Protein AF-A0A962CW76-F1 (afdb_monomer_lite)

Radius of gyration: 20.55 Å; chains: 1; bounding box: 39×33×64 Å

Foldseek 3Di:
DDPVPVVCVVVVDDPVVPPDDPDPPPPADDDDPQLVVQVQVVCVVVVHHDDPPQWDQHHPRWIWGDDPQAIETQPDLVDDADRRYHYAHGSVCVVVDPVSVVSRVVSVVVD

pLDDT: mean 80.2, std 18.11, range [40.0, 96.25]

Sequence (111 aa):
MNLTQQLCEELGLTYWQLKSDDDVKGEAYQLNYQEKELLGKILLAKGITLTDEIFTVQDKGIVEVKLLEYTLIFDNADKPNQGNIIYLSKLSAMLESQHEKKLTWYKLKQI

Structure (mmCIF, N/CA/C/O backbone):
data_AF-A0A962CW76-F1
#
_entry.id   AF-A0A962CW76-F1
#
loop_
_atom_site.group_PDB
_atom_site.id
_atom_site.type_symbol
_atom_site.label_atom_id
_atom_site.label_alt_id
_atom_site.label_comp_id
_atom_site.label_asym_id
_atom_site.label_entity_id
_atom_site.label_seq_id
_atom_site.pdbx_PDB_ins_code
_atom_site.Cartn_x
_atom_site.Cartn_y
_atom_site.Cartn_z
_atom_site.occupancy
_atom_site.B_iso_or_equiv
_atom_site.auth_seq_id
_atom_site.auth_comp_id
_atom_site.auth_asym_id
_atom_site.auth_atom_id
_atom_site.pdbx_PDB_model_num
ATOM 1 N N . MET A 1 1 ? 14.336 -17.691 -51.605 1.00 40.91 1 MET A N 1
ATOM 2 C CA . MET A 1 1 ? 15.356 -17.561 -50.544 1.00 40.91 1 MET A CA 1
ATOM 3 C C . MET A 1 1 ? 15.126 -16.223 -49.877 1.00 40.91 1 MET A C 1
ATOM 5 O O . MET A 1 1 ? 15.220 -15.206 -50.548 1.00 40.91 1 MET A O 1
ATOM 9 N N . ASN A 1 2 ? 14.649 -16.253 -48.633 1.00 40.00 2 ASN A N 1
ATOM 10 C CA . ASN A 1 2 ? 14.162 -15.083 -47.907 1.00 40.00 2 ASN A CA 1
ATOM 11 C C . ASN A 1 2 ? 15.344 -14.383 -47.227 1.00 40.00 2 ASN A C 1
ATOM 13 O O . ASN A 1 2 ? 16.011 -14.995 -46.394 1.00 40.00 2 ASN A O 1
ATOM 17 N N . LEU A 1 3 ? 15.568 -13.111 -47.577 1.00 47.28 3 LEU A N 1
ATOM 18 C CA . LEU A 1 3 ? 16.608 -12.228 -47.023 1.00 47.28 3 LEU A CA 1
ATOM 19 C C . LEU A 1 3 ? 16.620 -12.205 -45.481 1.00 47.28 3 LEU A C 1
ATOM 21 O O . LEU A 1 3 ? 17.639 -11.943 -44.854 1.00 47.28 3 LEU A O 1
ATOM 25 N N . THR A 1 4 ? 15.474 -12.504 -44.875 1.00 56.97 4 THR A N 1
ATOM 26 C CA . THR A 1 4 ? 15.228 -12.514 -43.435 1.00 56.97 4 THR A CA 1
ATOM 27 C C . THR A 1 4 ? 15.991 -13.597 -42.679 1.00 56.97 4 THR A C 1
ATOM 29 O O . THR A 1 4 ? 16.327 -13.384 -41.521 1.00 56.97 4 THR A O 1
ATOM 32 N N . GLN A 1 5 ? 16.286 -14.746 -43.293 1.00 52.84 5 GLN A N 1
ATOM 33 C CA . GLN A 1 5 ? 16.855 -15.879 -42.556 1.00 52.84 5 GLN A CA 1
ATOM 34 C C . GLN A 1 5 ? 18.377 -15.756 -42.377 1.00 52.84 5 GLN A C 1
ATOM 36 O O . GLN A 1 5 ? 18.879 -16.022 -41.291 1.00 52.84 5 GLN A O 1
ATOM 41 N N . GLN A 1 6 ? 19.087 -15.249 -43.394 1.00 55.50 6 GLN A N 1
ATOM 42 C CA . GLN A 1 6 ? 20.530 -14.977 -43.304 1.00 55.50 6 GLN A CA 1
ATOM 43 C C . GLN A 1 6 ? 20.849 -13.826 -42.337 1.00 55.50 6 GLN A C 1
ATOM 45 O O . GLN A 1 6 ? 21.838 -13.895 -41.616 1.00 55.50 6 GLN A O 1
ATOM 50 N N . LEU A 1 7 ? 19.982 -12.808 -42.250 1.00 52.88 7 LEU A N 1
ATOM 51 C CA . LEU A 1 7 ? 20.180 -11.684 -41.325 1.00 52.88 7 LEU A CA 1
ATOM 52 C C . LEU A 1 7 ? 20.045 -12.099 -39.847 1.00 52.88 7 LEU A C 1
ATOM 54 O O . LEU A 1 7 ? 20.701 -11.536 -38.975 1.00 52.88 7 LEU A O 1
ATOM 58 N N . CYS A 1 8 ? 19.188 -13.086 -39.563 1.00 53.97 8 CYS A N 1
ATOM 59 C CA . CYS A 1 8 ? 18.975 -13.587 -38.204 1.00 53.97 8 CYS A CA 1
ATOM 60 C C . CYS A 1 8 ? 20.174 -14.396 -37.685 1.00 53.97 8 CYS A C 1
ATOM 62 O O . CYS A 1 8 ? 20.466 -14.347 -36.492 1.00 53.97 8 CYS A O 1
ATOM 64 N N . GLU A 1 9 ? 20.874 -15.115 -38.568 1.00 57.09 9 GLU A N 1
ATOM 65 C CA . GLU A 1 9 ? 22.065 -15.896 -38.209 1.00 57.09 9 GLU A CA 1
ATOM 66 C C . GLU A 1 9 ? 23.288 -15.002 -37.940 1.00 57.09 9 GLU A C 1
ATOM 68 O O . GLU A 1 9 ? 24.044 -15.284 -37.012 1.00 57.09 9 GLU A O 1
ATOM 73 N N . GLU A 1 10 ? 23.459 -13.894 -38.674 1.00 55.25 10 GLU A N 1
ATOM 74 C CA . GLU A 1 10 ? 24.594 -12.971 -38.483 1.00 55.25 10 GLU A CA 1
ATOM 75 C C . GLU A 1 10 ? 24.497 -12.116 -37.208 1.00 55.25 10 GLU A C 1
ATOM 77 O O . GLU A 1 10 ? 25.523 -11.741 -36.641 1.00 55.25 10 GLU A O 1
ATOM 82 N N . LEU A 1 11 ? 23.285 -11.811 -36.733 1.00 58.19 11 LEU A N 1
ATOM 83 C CA . LEU A 1 11 ? 23.074 -10.917 -35.586 1.00 58.19 11 LEU A CA 1
ATOM 84 C C . LEU A 1 11 ? 22.990 -11.646 -34.234 1.00 58.19 11 LEU A C 1
ATOM 86 O O . LEU A 1 11 ? 22.941 -10.991 -33.194 1.00 58.19 11 LEU A O 1
ATOM 90 N N . GLY A 1 12 ? 22.985 -12.984 -34.224 1.00 49.34 12 GLY A N 1
ATOM 91 C CA . GLY A 1 12 ? 22.949 -13.777 -32.990 1.00 49.34 12 GLY A CA 1
ATOM 92 C C . GLY A 1 12 ? 21.698 -13.542 -32.134 1.00 49.34 12 GLY A C 1
ATOM 93 O O . GLY A 1 12 ? 21.749 -13.688 -30.912 1.00 49.34 12 GLY A O 1
ATOM 94 N N . LEU A 1 13 ? 20.581 -13.151 -32.751 1.00 54.66 13 LEU A N 1
ATOM 95 C CA . LEU A 1 13 ? 19.340 -12.830 -32.048 1.00 54.66 13 LEU A CA 1
ATOM 96 C C . LEU A 1 13 ? 18.419 -14.052 -32.050 1.00 54.66 13 LEU A C 1
ATOM 98 O O . LEU A 1 13 ? 18.155 -14.662 -33.087 1.00 54.66 13 LEU A O 1
ATOM 102 N N . THR A 1 14 ? 17.908 -14.420 -30.876 1.00 49.75 14 THR A N 1
ATOM 103 C CA . THR A 1 14 ? 16.893 -15.477 -30.776 1.00 49.75 14 THR A CA 1
ATOM 104 C C . THR A 1 14 ? 15.519 -14.917 -31.149 1.00 49.75 14 THR A C 1
ATOM 106 O O . THR A 1 14 ? 15.233 -13.743 -30.922 1.00 49.75 14 THR A O 1
ATOM 109 N N . TYR A 1 15 ? 14.658 -15.779 -31.703 1.00 45.69 15 TYR A N 1
ATOM 110 C CA . TYR A 1 15 ? 13.304 -15.512 -32.232 1.00 45.69 15 TYR A CA 1
ATOM 111 C C . TYR A 1 15 ? 12.408 -14.581 -31.377 1.00 45.69 15 TYR A C 1
ATOM 113 O O . TYR A 1 15 ? 11.472 -13.974 -31.890 1.00 45.69 15 TYR A O 1
ATOM 121 N N . TRP A 1 16 ? 12.702 -14.420 -30.087 1.00 49.75 16 TRP A N 1
ATOM 122 C CA . TRP A 1 16 ? 11.977 -13.557 -29.154 1.00 49.75 16 TRP A CA 1
ATOM 123 C C . TRP A 1 16 ? 12.261 -12.055 -29.305 1.00 49.75 16 TRP A C 1
ATOM 125 O O . TRP A 1 16 ? 11.435 -11.255 -28.881 1.00 49.75 16 TRP A O 1
ATOM 135 N N . GLN A 1 17 ? 13.374 -11.656 -29.930 1.00 49.28 17 GLN A N 1
ATOM 136 C CA . GLN A 1 17 ? 13.727 -10.237 -30.119 1.00 49.28 17 GLN A CA 1
ATOM 137 C C . GLN A 1 17 ? 13.079 -9.590 -31.352 1.00 49.28 17 GLN A C 1
ATOM 139 O O . GLN A 1 17 ? 13.098 -8.373 -31.477 1.00 49.28 17 GLN A O 1
ATOM 144 N N . LEU A 1 18 ? 12.482 -10.383 -32.248 1.00 49.34 18 LEU A N 1
ATOM 145 C CA . LEU A 1 18 ? 11.809 -9.892 -33.461 1.00 49.34 18 LEU A CA 1
ATOM 146 C C . LEU A 1 18 ? 10.311 -9.610 -33.256 1.00 49.34 18 LEU A C 1
ATOM 148 O O . LEU A 1 18 ? 9.629 -9.199 -34.190 1.00 49.34 18 LEU A O 1
ATOM 152 N N . LYS A 1 19 ? 9.781 -9.815 -32.044 1.00 46.91 19 LYS A N 1
ATOM 153 C CA . LYS A 1 19 ? 8.424 -9.391 -31.672 1.00 46.91 19 LYS A CA 1
ATOM 154 C C . LYS A 1 19 ? 8.436 -7.978 -31.094 1.00 46.91 19 LYS A C 1
ATOM 156 O O . LYS A 1 19 ? 8.070 -7.756 -29.943 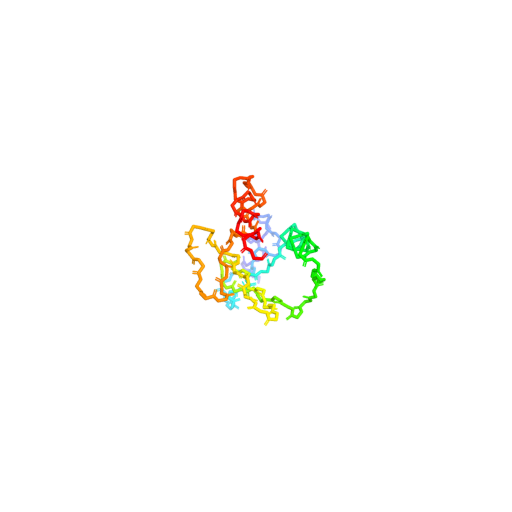1.00 46.91 19 LYS A O 1
ATOM 161 N N . SER A 1 20 ? 8.859 -7.016 -31.895 1.00 50.03 20 SER A N 1
ATOM 162 C CA . SER A 1 20 ? 8.673 -5.602 -31.588 1.00 50.03 20 SER A CA 1
ATOM 163 C C . SER A 1 20 ? 8.230 -4.913 -32.868 1.00 50.03 20 SER A C 1
ATOM 165 O O . SER A 1 20 ? 8.970 -4.935 -33.844 1.00 50.03 20 SER A O 1
ATOM 167 N N . ASP A 1 21 ? 6.984 -4.428 -32.858 1.00 48.78 21 ASP A N 1
ATOM 168 C CA . ASP A 1 21 ? 6.596 -3.088 -33.340 1.00 48.78 21 ASP A CA 1
ATOM 169 C C . ASP A 1 21 ? 5.233 -2.918 -34.016 1.00 48.78 21 ASP A C 1
ATOM 171 O O . ASP A 1 21 ? 4.970 -1.847 -34.536 1.00 48.78 21 ASP A O 1
ATOM 175 N N . ASP A 1 22 ? 4.281 -3.839 -33.875 1.00 43.81 22 ASP A N 1
ATOM 176 C CA . ASP A 1 22 ? 2.876 -3.482 -34.113 1.00 43.81 22 ASP A CA 1
ATOM 177 C C . ASP A 1 22 ? 1.978 -4.257 -33.131 1.00 43.81 22 ASP A C 1
ATOM 179 O O . ASP A 1 22 ? 2.073 -5.479 -33.042 1.00 43.81 22 ASP A O 1
ATOM 183 N N . ASP A 1 23 ? 1.129 -3.541 -32.376 1.00 41.22 23 ASP A N 1
ATOM 184 C CA . ASP A 1 23 ? 0.060 -4.041 -31.476 1.00 41.22 23 ASP A CA 1
ATOM 185 C C . ASP A 1 23 ? 0.335 -4.313 -29.968 1.00 41.22 23 ASP A C 1
ATOM 187 O O . ASP A 1 23 ? -0.422 -5.038 -29.313 1.00 41.22 23 ASP A O 1
ATOM 191 N N . VAL A 1 24 ? 1.328 -3.677 -29.325 1.00 47.53 24 VAL A N 1
ATOM 192 C CA . VAL A 1 24 ? 1.424 -3.720 -27.845 1.00 47.53 24 VAL A CA 1
ATOM 193 C C . VAL A 1 24 ? 0.484 -2.680 -27.225 1.00 47.53 24 VAL A C 1
ATOM 195 O O . VAL A 1 24 ? 0.872 -1.547 -26.939 1.00 47.53 24 VAL A O 1
ATOM 198 N N . LYS A 1 25 ? -0.772 -3.070 -26.969 1.00 43.44 25 LYS A N 1
ATOM 199 C CA . LYS A 1 25 ? -1.569 -2.451 -25.896 1.00 43.44 25 LYS A CA 1
ATOM 200 C C . LYS A 1 25 ? -0.694 -2.459 -24.644 1.00 43.44 25 LYS A C 1
ATOM 202 O O . LYS A 1 25 ? -0.390 -3.541 -24.154 1.00 43.44 25 LYS A O 1
ATOM 207 N N . GLY A 1 26 ? -0.246 -1.284 -24.194 1.00 46.00 26 GLY A N 1
ATOM 208 C CA . GLY A 1 26 ? 0.677 -1.151 -23.066 1.00 46.00 26 GLY A CA 1
ATOM 209 C C . GLY A 1 26 ? 0.233 -2.043 -21.914 1.00 46.00 26 GLY A C 1
ATOM 210 O O . GLY A 1 26 ? -0.886 -1.896 -21.422 1.00 46.00 26 GLY A O 1
ATOM 211 N N . GLU A 1 27 ? 1.063 -3.023 -21.558 1.00 56.06 27 GLU A N 1
ATOM 212 C CA . GLU A 1 27 ? 0.736 -3.959 -20.491 1.00 56.06 27 GLU A CA 1
ATOM 213 C C . GLU A 1 27 ? 0.478 -3.152 -19.217 1.00 56.06 27 GLU A C 1
ATOM 215 O O . GLU A 1 27 ? 1.330 -2.382 -18.765 1.00 56.06 27 GLU A O 1
ATOM 220 N N . ALA A 1 28 ? -0.737 -3.275 -18.676 1.00 64.06 28 ALA A N 1
ATOM 221 C CA . ALA A 1 28 ? -1.095 -2.632 -17.424 1.00 64.06 28 ALA A CA 1
ATOM 222 C C . ALA A 1 28 ? -0.092 -3.075 -16.355 1.00 64.06 28 ALA A C 1
ATOM 224 O O . ALA A 1 28 ? 0.181 -4.268 -16.209 1.00 64.06 28 ALA A O 1
ATOM 225 N N . TYR A 1 29 ? 0.475 -2.111 -15.632 1.00 78.81 29 TYR A N 1
ATOM 226 C CA . TYR A 1 29 ? 1.491 -2.394 -14.628 1.00 78.81 29 TYR A CA 1
ATOM 227 C C . TYR A 1 29 ? 0.954 -3.398 -13.593 1.00 78.81 29 TYR A C 1
ATOM 229 O O . TYR A 1 29 ? -0.152 -3.248 -13.070 1.00 78.81 29 TYR A O 1
ATOM 237 N N . GLN A 1 30 ? 1.759 -4.413 -13.282 1.00 85.06 30 GLN A N 1
ATOM 238 C CA . GLN A 1 30 ? 1.449 -5.424 -12.277 1.00 85.06 30 GLN A CA 1
ATOM 239 C C . GLN A 1 30 ? 2.472 -5.372 -11.148 1.00 85.06 30 GLN A C 1
ATOM 241 O O . GLN A 1 30 ? 3.667 -5.218 -11.391 1.00 85.06 30 GLN A O 1
ATOM 246 N N . LEU A 1 31 ? 2.001 -5.559 -9.912 1.00 86.44 31 LEU A N 1
ATOM 247 C CA . LEU A 1 31 ? 2.890 -5.655 -8.757 1.00 86.44 31 LEU A CA 1
ATOM 248 C C . LEU A 1 31 ? 3.775 -6.891 -8.863 1.00 86.44 31 LEU A C 1
ATOM 250 O O . LEU A 1 31 ? 3.285 -8.011 -9.054 1.00 86.44 31 LEU A O 1
ATOM 254 N N . ASN A 1 32 ? 5.073 -6.693 -8.662 1.00 89.62 32 ASN A N 1
ATOM 255 C CA . ASN A 1 32 ? 6.014 -7.793 -8.551 1.00 89.62 32 ASN A CA 1
ATOM 256 C C . ASN A 1 32 ? 5.854 -8.525 -7.202 1.00 89.62 32 ASN A C 1
ATOM 258 O O . ASN A 1 32 ? 5.127 -8.092 -6.302 1.00 89.62 32 ASN A O 1
ATOM 262 N N . TYR A 1 33 ? 6.546 -9.656 -7.049 1.00 90.25 33 TYR A N 1
ATOM 263 C CA . TYR A 1 33 ? 6.476 -10.471 -5.832 1.00 90.25 33 TYR A CA 1
ATOM 264 C C . TYR A 1 33 ? 6.800 -9.678 -4.553 1.00 90.25 33 TYR A C 1
ATOM 266 O O . TYR A 1 33 ? 6.088 -9.800 -3.558 1.00 90.25 33 TYR A O 1
ATOM 274 N N . GLN A 1 34 ? 7.838 -8.839 -4.577 1.00 92.38 34 GLN A N 1
ATOM 275 C CA . GLN A 1 34 ? 8.276 -8.078 -3.404 1.00 92.38 34 GLN A CA 1
ATOM 276 C C . GLN A 1 34 ? 7.269 -6.991 -3.021 1.00 92.38 34 GLN A C 1
ATOM 278 O O . GLN A 1 34 ? 7.021 -6.763 -1.839 1.00 92.38 34 GLN A O 1
ATOM 283 N N . GLU A 1 35 ? 6.662 -6.338 -4.011 1.00 92.50 35 GLU A N 1
ATOM 284 C CA . GLU A 1 35 ? 5.628 -5.327 -3.792 1.00 92.50 35 GLU A CA 1
ATOM 285 C C . GLU A 1 35 ? 4.361 -5.954 -3.206 1.00 92.50 35 GLU A C 1
ATOM 287 O O . GLU A 1 35 ? 3.807 -5.419 -2.246 1.00 92.50 35 GLU A O 1
ATOM 292 N N . LYS A 1 36 ? 3.944 -7.123 -3.713 1.00 90.94 36 LYS A N 1
ATOM 293 C CA . LYS A 1 36 ? 2.825 -7.894 -3.146 1.00 90.94 36 LYS A CA 1
ATOM 294 C C . LYS A 1 36 ? 3.108 -8.335 -1.712 1.00 90.94 36 LYS A C 1
ATOM 296 O O . LYS A 1 36 ? 2.250 -8.190 -0.843 1.00 90.94 36 LYS A O 1
ATOM 301 N N . GLU A 1 37 ? 4.311 -8.837 -1.441 1.00 92.81 37 GLU A N 1
ATOM 302 C CA . GLU A 1 37 ? 4.713 -9.248 -0.093 1.00 92.81 37 GLU A CA 1
ATOM 303 C C . GLU A 1 37 ? 4.724 -8.054 0.876 1.00 92.81 37 GLU A C 1
ATOM 305 O O . GLU A 1 37 ? 4.233 -8.152 2.004 1.00 92.81 37 GLU A O 1
ATOM 310 N N . LEU A 1 38 ? 5.252 -6.907 0.439 1.00 94.12 38 LEU A N 1
ATOM 311 C CA . LEU A 1 38 ? 5.252 -5.675 1.222 1.00 94.12 38 LEU A CA 1
ATOM 312 C C . LEU A 1 38 ? 3.825 -5.194 1.508 1.00 94.12 38 LEU A C 1
ATOM 314 O O . LEU A 1 38 ? 3.511 -4.896 2.661 1.00 94.12 38 LEU A O 1
ATOM 318 N N . LEU A 1 39 ? 2.966 -5.154 0.488 1.00 94.00 39 LEU A N 1
ATOM 319 C CA . LEU A 1 39 ? 1.559 -4.790 0.633 1.00 94.00 39 LEU A CA 1
ATOM 320 C C . LEU A 1 39 ? 0.862 -5.704 1.647 1.00 94.00 39 LEU A C 1
ATOM 322 O O . LEU A 1 39 ? 0.221 -5.218 2.578 1.00 94.00 39 LEU A O 1
ATOM 326 N N . GLY A 1 40 ? 1.066 -7.018 1.530 1.00 92.00 40 GLY A N 1
ATOM 327 C CA . GLY A 1 40 ? 0.535 -8.004 2.468 1.00 92.00 40 GLY A CA 1
ATOM 328 C C . GLY A 1 40 ? 0.983 -7.751 3.908 1.00 92.00 40 GLY A C 1
ATOM 329 O O . GLY A 1 40 ? 0.156 -7.763 4.815 1.00 92.00 40 GLY A O 1
ATOM 330 N N . LYS A 1 41 ? 2.266 -7.440 4.137 1.00 92.44 41 LYS A N 1
ATOM 331 C CA . LYS A 1 41 ? 2.791 -7.109 5.477 1.00 92.44 41 LYS A CA 1
ATOM 332 C C . LYS A 1 41 ? 2.166 -5.840 6.058 1.00 92.44 41 LYS A C 1
ATOM 334 O O . LYS A 1 41 ? 1.874 -5.800 7.252 1.00 92.44 41 LYS A O 1
ATOM 339 N N . ILE A 1 42 ? 1.969 -4.810 5.235 1.00 92.94 42 ILE A N 1
ATOM 340 C CA . ILE A 1 42 ? 1.357 -3.544 5.665 1.00 92.94 42 ILE A CA 1
ATOM 341 C C . ILE A 1 42 ? -0.093 -3.771 6.096 1.00 92.94 42 ILE A C 1
ATOM 343 O O . ILE A 1 42 ? -0.490 -3.324 7.172 1.00 92.94 42 ILE A O 1
ATOM 347 N N . LEU A 1 43 ? -0.864 -4.498 5.286 1.00 91.38 43 LEU A N 1
ATOM 348 C CA . LEU A 1 43 ? -2.264 -4.804 5.576 1.00 91.38 43 LEU A CA 1
ATOM 349 C C . LEU A 1 43 ? -2.404 -5.729 6.787 1.00 91.38 43 LEU A C 1
ATOM 351 O O . LEU A 1 43 ? -3.220 -5.460 7.668 1.00 91.38 43 LEU A O 1
ATOM 355 N N . LEU A 1 44 ? -1.540 -6.741 6.903 1.00 90.94 44 LEU A N 1
ATOM 356 C CA . LEU A 1 44 ? -1.528 -7.652 8.044 1.00 90.94 44 LEU A CA 1
ATOM 357 C C . LEU A 1 44 ? -1.287 -6.911 9.366 1.00 90.94 44 LEU A C 1
ATOM 359 O O . LEU A 1 44 ? -1.940 -7.206 10.363 1.00 90.94 44 LEU A O 1
ATOM 363 N N . ALA A 1 45 ? -0.405 -5.908 9.380 1.00 88.94 45 ALA A N 1
ATOM 364 C CA . ALA A 1 45 ? -0.173 -5.077 10.563 1.00 88.94 45 ALA A CA 1
ATOM 365 C C . ALA A 1 45 ? -1.399 -4.240 10.974 1.00 88.94 45 ALA A C 1
ATOM 367 O O . ALA A 1 45 ? -1.479 -3.781 12.112 1.00 88.94 45 ALA A O 1
ATOM 368 N N . LYS A 1 46 ? -2.346 -4.038 10.054 1.00 87.06 46 LYS A N 1
ATOM 369 C CA . LYS A 1 46 ? -3.651 -3.416 10.300 1.00 87.06 46 LYS A CA 1
ATOM 370 C C . LYS A 1 46 ? -4.774 -4.438 10.507 1.00 87.06 46 LYS A C 1
ATOM 372 O O . LYS A 1 46 ? -5.935 -4.054 10.569 1.00 87.06 46 LYS A O 1
ATOM 377 N N . GLY A 1 47 ? -4.435 -5.720 10.654 1.00 86.94 47 GLY A N 1
ATOM 378 C CA . GLY A 1 47 ? -5.402 -6.799 10.854 1.00 86.94 47 GLY A CA 1
ATOM 379 C C . GLY A 1 47 ? -6.209 -7.141 9.602 1.00 86.94 47 GLY A C 1
ATOM 380 O O . GLY A 1 47 ? -7.259 -7.765 9.712 1.00 86.94 47 GLY A O 1
ATOM 381 N N . ILE A 1 48 ? -5.741 -6.731 8.420 1.00 87.31 48 ILE A N 1
ATOM 382 C CA . ILE A 1 48 ? -6.427 -6.935 7.144 1.00 87.31 48 ILE A CA 1
ATOM 383 C C . ILE A 1 48 ? -5.733 -8.064 6.388 1.00 87.31 48 ILE A C 1
ATOM 385 O O . ILE A 1 48 ? -4.525 -8.026 6.145 1.00 87.31 48 ILE A O 1
ATOM 389 N N . THR A 1 49 ? -6.503 -9.071 5.986 1.00 86.62 49 THR A N 1
ATOM 390 C CA . THR A 1 49 ? -6.018 -10.130 5.100 1.00 86.62 49 THR A CA 1
ATOM 391 C C . THR A 1 49 ? -6.002 -9.623 3.664 1.00 86.62 49 THR A C 1
ATOM 393 O O . THR A 1 49 ? -7.017 -9.148 3.161 1.00 86.62 49 THR A O 1
ATOM 396 N N . LEU A 1 50 ? -4.850 -9.733 2.999 1.00 82.75 50 LEU A N 1
ATOM 397 C CA . LEU A 1 50 ? -4.741 -9.424 1.578 1.00 82.75 50 LEU A CA 1
ATOM 398 C C . LEU A 1 50 ? -5.503 -10.476 0.763 1.00 82.75 50 LEU A C 1
ATOM 400 O O . LEU A 1 50 ? -5.153 -11.655 0.791 1.00 82.75 50 LEU A O 1
ATOM 404 N N . THR A 1 51 ? -6.517 -10.032 0.030 1.00 80.81 51 THR A N 1
ATOM 405 C CA . THR A 1 51 ? -7.198 -10.799 -1.018 1.00 80.81 51 THR A CA 1
ATOM 406 C C . THR A 1 51 ? -7.070 -10.045 -2.343 1.00 80.81 51 THR A C 1
ATOM 408 O O . THR A 1 51 ? -6.868 -8.831 -2.354 1.00 80.81 51 THR A O 1
ATOM 411 N N . ASP A 1 52 ? -7.166 -10.733 -3.479 1.00 73.31 52 ASP A N 1
ATOM 412 C CA . ASP A 1 52 ? -7.005 -10.075 -4.788 1.00 73.31 52 ASP A CA 1
ATOM 413 C C . ASP A 1 52 ? -8.133 -9.069 -5.100 1.00 73.31 52 ASP A C 1
ATOM 415 O O . ASP A 1 52 ? -7.989 -8.219 -5.971 1.00 73.31 52 ASP A O 1
ATOM 419 N N . GLU A 1 53 ? -9.243 -9.121 -4.361 1.00 78.50 53 GLU A N 1
ATOM 420 C CA . GLU A 1 53 ? -10.417 -8.266 -4.568 1.00 78.50 53 GLU A CA 1
ATOM 421 C C . GLU A 1 53 ? -10.322 -6.903 -3.864 1.00 78.50 53 GLU A C 1
ATOM 423 O O . GLU A 1 53 ? -11.052 -5.977 -4.215 1.00 78.50 53 GLU A O 1
ATOM 428 N N . ILE A 1 54 ? -9.446 -6.758 -2.862 1.00 83.38 54 ILE A N 1
ATOM 429 C CA . ILE A 1 54 ? -9.413 -5.543 -2.029 1.00 83.38 54 ILE A CA 1
ATOM 430 C C . ILE A 1 54 ? -8.543 -4.428 -2.606 1.00 83.38 54 ILE A C 1
ATOM 432 O O . ILE A 1 54 ? -8.589 -3.304 -2.097 1.00 83.38 54 ILE A O 1
ATOM 436 N N . PHE A 1 55 ? -7.741 -4.715 -3.637 1.00 89.25 55 PHE A N 1
ATOM 437 C CA . PHE A 1 55 ? -6.849 -3.729 -4.229 1.00 89.25 55 PHE A CA 1
ATOM 438 C C . PHE A 1 55 ? -6.921 -3.684 -5.750 1.00 89.25 55 PHE A C 1
ATOM 440 O O . PHE A 1 55 ? -7.124 -4.686 -6.428 1.00 89.25 55 PHE A O 1
ATOM 447 N N . THR A 1 56 ? -6.696 -2.493 -6.289 1.00 90.12 56 THR A N 1
ATOM 448 C CA . THR A 1 56 ? -6.556 -2.261 -7.722 1.00 90.12 56 THR A CA 1
ATOM 449 C C . THR A 1 56 ? -5.233 -1.580 -7.995 1.00 90.12 56 THR A C 1
ATOM 451 O O . THR A 1 56 ? -4.831 -0.662 -7.277 1.00 90.12 56 THR A O 1
ATOM 454 N N . VAL A 1 57 ? -4.562 -2.022 -9.051 1.00 88.81 57 VAL A N 1
ATOM 455 C CA . VAL A 1 57 ? -3.323 -1.412 -9.521 1.00 88.81 57 VAL A CA 1
ATOM 456 C C . VAL A 1 57 ? -3.674 -0.503 -10.688 1.00 88.81 57 VAL A C 1
ATOM 458 O O . VAL A 1 57 ? -4.184 -0.962 -11.707 1.00 88.81 57 VAL A O 1
ATOM 461 N N . GLN A 1 58 ? -3.460 0.792 -10.502 1.00 86.00 58 GLN A N 1
ATOM 462 C CA . GLN A 1 58 ? -3.638 1.803 -11.533 1.00 86.00 58 GLN A CA 1
ATOM 463 C C . GLN A 1 58 ? -2.319 2.028 -12.288 1.00 86.00 58 GLN A C 1
ATOM 465 O O . GLN A 1 58 ? -1.267 1.465 -11.958 1.00 86.00 58 GLN A O 1
ATOM 470 N N . ASP A 1 59 ? -2.364 2.896 -13.298 1.00 77.31 59 ASP A N 1
ATOM 471 C CA . ASP A 1 59 ? -1.188 3.276 -14.072 1.00 77.31 59 ASP A CA 1
ATOM 472 C C . ASP A 1 59 ? -0.040 3.766 -13.177 1.00 77.31 59 ASP A C 1
ATOM 474 O O . ASP A 1 59 ? -0.234 4.356 -12.110 1.00 77.31 59 ASP A O 1
ATOM 478 N N . LYS A 1 60 ? 1.198 3.558 -13.643 1.00 80.44 60 LYS A N 1
ATOM 479 C CA . LYS A 1 60 ? 2.425 4.015 -12.959 1.00 80.44 60 LYS A CA 1
ATOM 480 C C . LYS A 1 60 ? 2.611 3.431 -11.547 1.00 80.44 60 LYS A C 1
ATOM 482 O O . LYS A 1 60 ? 3.263 4.064 -10.704 1.00 80.44 60 LYS A O 1
ATOM 487 N N . GLY A 1 61 ? 2.036 2.254 -11.301 1.00 82.19 61 GLY A N 1
ATOM 488 C CA . GLY A 1 61 ? 2.190 1.495 -10.062 1.00 82.19 61 GLY A CA 1
ATOM 489 C C . GLY A 1 61 ? 1.553 2.124 -8.838 1.00 82.19 61 GLY A C 1
ATOM 490 O O . GLY A 1 61 ? 2.019 1.913 -7.720 1.00 82.19 61 GLY A O 1
ATOM 491 N N . ILE A 1 62 ? 0.494 2.906 -9.046 1.00 88.75 62 ILE A N 1
ATOM 492 C CA . ILE A 1 62 ? -0.346 3.379 -7.950 1.00 88.75 62 ILE A CA 1
ATOM 493 C C . ILE A 1 62 ? -1.222 2.214 -7.499 1.00 88.75 62 ILE A C 1
ATOM 495 O O . ILE A 1 62 ? -1.960 1.643 -8.299 1.00 88.75 62 ILE A O 1
ATOM 499 N N . VAL A 1 63 ? -1.151 1.865 -6.217 1.00 92.88 63 VAL A N 1
ATOM 500 C CA . VAL A 1 63 ? -2.013 0.828 -5.638 1.00 92.88 63 VAL A CA 1
ATOM 501 C C . VAL A 1 63 ? -3.084 1.487 -4.797 1.00 92.88 63 VAL A C 1
ATOM 503 O O . VAL A 1 63 ? -2.781 2.269 -3.902 1.00 92.88 63 VAL A O 1
ATOM 506 N N . GLU A 1 64 ? -4.334 1.155 -5.071 1.00 94.06 64 GLU A N 1
ATOM 507 C CA . GLU A 1 64 ? -5.482 1.580 -4.283 1.00 94.06 64 GLU A CA 1
ATOM 508 C C . GLU A 1 64 ? -6.027 0.372 -3.525 1.00 94.06 64 GLU A C 1
ATOM 510 O O . GLU A 1 64 ? -6.323 -0.646 -4.143 1.00 94.06 64 GLU A O 1
ATOM 515 N N . VAL A 1 65 ? -6.162 0.476 -2.204 1.00 93.56 65 VAL A N 1
ATOM 516 C CA . VAL A 1 65 ? -6.775 -0.552 -1.354 1.00 93.56 65 VAL A CA 1
ATOM 517 C C . VAL A 1 65 ? -8.030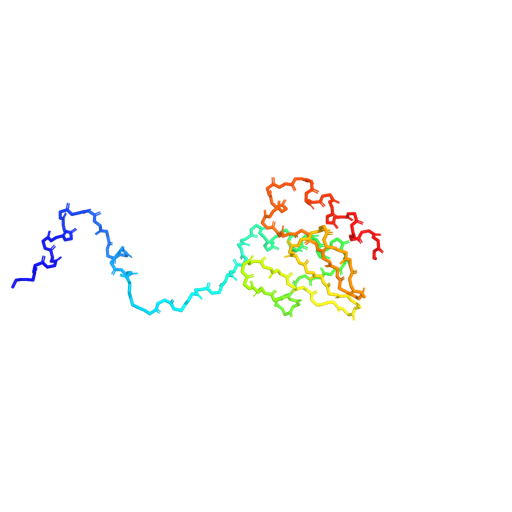 0.025 -0.722 1.00 93.56 65 VAL A C 1
ATOM 519 O O . VAL A 1 65 ? -7.953 0.983 0.052 1.00 93.56 65 VAL A O 1
ATOM 522 N N . LYS A 1 66 ? -9.182 -0.566 -1.035 1.00 91.25 66 LYS A N 1
ATOM 523 C CA . LYS A 1 66 ? -10.477 -0.131 -0.506 1.00 91.25 66 LYS A CA 1
ATOM 524 C C . LYS A 1 66 ? -10.803 -0.918 0.754 1.00 91.25 66 LYS A C 1
ATOM 526 O O . LYS A 1 66 ? -11.007 -2.127 0.706 1.00 91.25 66 LYS A O 1
ATOM 531 N N . LEU A 1 67 ? -10.846 -0.219 1.881 1.00 88.75 67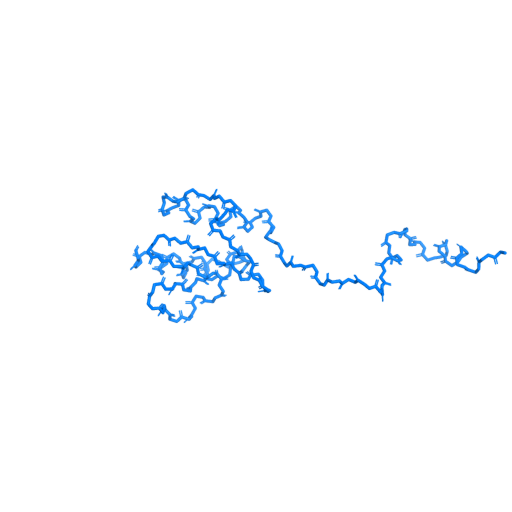 LEU A N 1
ATOM 532 C CA . LEU A 1 67 ? -11.265 -0.752 3.174 1.00 88.75 67 LEU A CA 1
ATOM 533 C C . LEU A 1 67 ? -12.658 -0.210 3.518 1.00 88.75 67 LEU A C 1
ATOM 535 O O . LEU A 1 67 ? -13.159 0.697 2.857 1.00 88.75 67 LEU A O 1
ATOM 539 N N . LEU A 1 68 ? -13.282 -0.755 4.566 1.00 86.56 68 LEU A N 1
ATOM 540 C CA . LEU A 1 68 ? -14.641 -0.371 4.974 1.00 86.56 68 LEU A CA 1
ATOM 541 C C . LEU A 1 68 ? -14.776 1.131 5.275 1.00 86.56 68 LEU A C 1
ATOM 543 O O . LEU A 1 68 ? -15.762 1.747 4.883 1.00 86.56 68 LEU A O 1
ATOM 547 N N . GLU A 1 69 ? -13.787 1.713 5.955 1.00 87.81 69 GLU A N 1
ATOM 548 C CA . GLU A 1 69 ? -13.837 3.109 6.413 1.00 87.81 69 GLU A CA 1
ATOM 549 C C . GLU A 1 69 ? -12.878 4.033 5.658 1.00 87.81 69 GLU A C 1
ATOM 551 O O . GLU A 1 69 ? -13.119 5.237 5.593 1.00 87.81 69 GLU A O 1
ATOM 556 N N . TYR A 1 70 ? -11.819 3.486 5.054 1.00 91.12 70 TYR A N 1
ATOM 557 C CA . TYR A 1 70 ? -10.742 4.259 4.437 1.00 91.12 70 TYR A CA 1
ATOM 558 C C . TYR A 1 70 ? -10.314 3.669 3.097 1.00 91.12 70 TYR A C 1
ATOM 560 O O . TYR A 1 70 ? -10.451 2.477 2.843 1.00 91.12 70 TYR A O 1
ATOM 568 N N . THR A 1 71 ? -9.732 4.503 2.244 1.00 93.25 71 THR A N 1
ATOM 569 C CA . THR A 1 71 ? -9.039 4.062 1.031 1.00 93.25 71 THR A CA 1
ATOM 570 C C . THR A 1 71 ? -7.561 4.393 1.162 1.00 93.25 71 THR A C 1
ATOM 572 O O . THR A 1 71 ? -7.199 5.551 1.371 1.00 93.25 71 THR A O 1
ATOM 575 N N . LEU A 1 72 ? -6.701 3.382 1.055 1.00 95.25 72 LEU A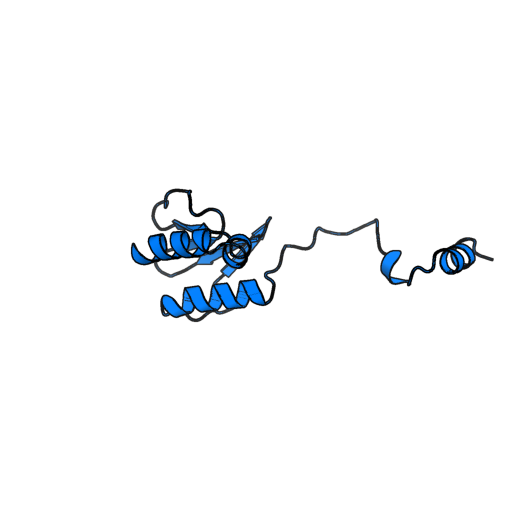 N 1
ATOM 576 C CA . LEU A 1 72 ? -5.253 3.569 1.059 1.00 95.25 72 LEU A CA 1
ATOM 577 C C . LEU A 1 72 ? -4.777 3.732 -0.382 1.00 95.25 72 LEU A C 1
ATOM 579 O O . LEU A 1 72 ? -5.023 2.856 -1.205 1.00 95.25 72 LEU A O 1
ATOM 583 N N . ILE A 1 73 ? -4.080 4.824 -0.684 1.00 95.69 73 ILE A N 1
ATOM 584 C CA . ILE A 1 73 ? -3.495 5.072 -2.006 1.00 95.69 73 ILE A CA 1
ATOM 585 C C . ILE A 1 73 ? -1.975 5.105 -1.870 1.00 95.69 73 ILE A C 1
ATOM 587 O O . ILE A 1 73 ? -1.419 6.053 -1.322 1.00 95.69 73 ILE A O 1
ATOM 591 N N . PHE A 1 74 ? -1.295 4.088 -2.389 1.00 95.81 74 PHE A N 1
ATOM 592 C CA . PHE A 1 74 ? 0.163 4.000 -2.452 1.00 95.81 74 PHE A CA 1
ATOM 593 C C . PHE A 1 74 ? 0.665 4.774 -3.680 1.00 95.81 74 PHE A C 1
ATOM 595 O O . PHE A 1 74 ? 0.799 4.216 -4.768 1.00 95.81 74 PHE A O 1
ATOM 602 N N . ASP A 1 75 ? 0.911 6.074 -3.509 1.00 94.38 75 ASP A N 1
ATOM 603 C CA . ASP A 1 75 ? 1.365 6.994 -4.563 1.00 94.38 75 ASP A CA 1
ATOM 604 C C . ASP A 1 75 ? 2.421 7.980 -4.038 1.00 94.38 75 ASP A C 1
ATOM 606 O O . ASP A 1 75 ? 3.586 7.946 -4.433 1.00 94.38 75 ASP A O 1
ATOM 610 N N . ASN A 1 76 ? 2.026 8.866 -3.123 1.00 91.44 76 ASN A N 1
ATOM 611 C CA . ASN A 1 76 ? 2.918 9.865 -2.550 1.00 91.44 76 ASN A CA 1
ATOM 612 C C . ASN A 1 76 ? 2.511 10.186 -1.105 1.00 91.44 76 ASN A C 1
ATOM 614 O O . ASN A 1 76 ? 1.464 10.793 -0.872 1.00 91.44 76 ASN A O 1
ATOM 618 N N . ALA A 1 77 ? 3.364 9.824 -0.143 1.00 90.94 77 ALA A N 1
ATOM 619 C CA . ALA A 1 77 ? 3.128 10.081 1.274 1.00 90.94 77 ALA A CA 1
ATOM 620 C C . ALA A 1 77 ? 3.152 11.571 1.656 1.00 90.94 77 ALA A C 1
ATOM 622 O O . ALA A 1 77 ? 2.599 11.915 2.695 1.00 90.94 77 ALA A O 1
ATOM 623 N N . ASP A 1 78 ? 3.707 12.470 0.845 1.00 89.56 78 ASP A N 1
ATOM 624 C CA . ASP A 1 78 ? 3.705 13.909 1.142 1.00 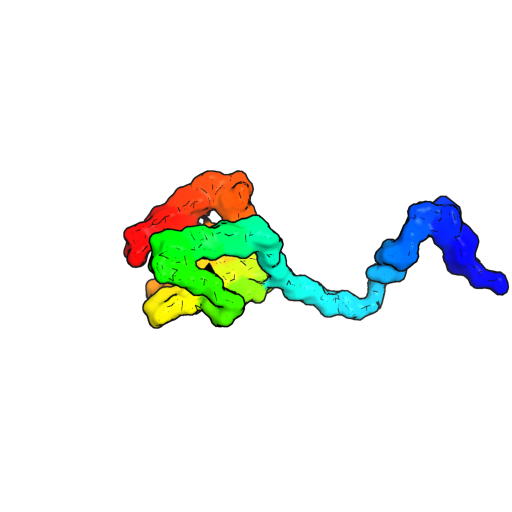89.56 78 ASP A CA 1
ATOM 625 C C . ASP A 1 78 ? 2.336 14.557 0.906 1.00 89.56 78 ASP A C 1
ATOM 627 O O . ASP A 1 78 ? 2.038 15.622 1.452 1.00 89.56 78 ASP A O 1
ATOM 631 N N . LYS A 1 79 ? 1.460 13.918 0.114 1.00 91.50 79 LYS A N 1
ATOM 632 C CA . LYS A 1 79 ? 0.098 14.419 -0.100 1.00 91.50 79 LYS A CA 1
ATOM 633 C C . LYS A 1 79 ? -0.678 14.391 1.221 1.00 91.50 79 LYS A C 1
ATOM 635 O O . LYS A 1 79 ? -0.643 13.373 1.917 1.00 91.50 79 LYS A O 1
ATOM 640 N N . PRO A 1 80 ? -1.415 15.454 1.583 1.00 89.06 80 PRO A N 1
ATOM 641 C CA . PRO A 1 80 ? -2.279 15.413 2.754 1.00 89.06 80 PRO A CA 1
ATOM 642 C C . PRO A 1 80 ? -3.393 14.380 2.553 1.00 89.06 80 PRO A C 1
ATOM 644 O O . PRO A 1 80 ? -3.839 14.139 1.430 1.00 89.06 80 PRO A O 1
ATOM 647 N N . ASN A 1 81 ? -3.855 13.777 3.646 1.00 90.88 81 ASN A N 1
ATOM 648 C CA . ASN A 1 81 ? -5.019 12.893 3.605 1.00 90.88 81 ASN A CA 1
ATOM 649 C C . ASN A 1 81 ? -6.267 13.703 3.202 1.00 90.88 81 ASN A C 1
ATOM 651 O O . ASN A 1 81 ? -6.382 14.884 3.535 1.00 90.88 81 ASN A O 1
ATOM 655 N N . GLN A 1 82 ? -7.193 13.077 2.478 1.00 90.69 82 GLN A N 1
ATOM 656 C CA . GLN A 1 82 ? -8.392 13.725 1.940 1.00 90.69 82 GLN A CA 1
ATOM 657 C C . GLN A 1 82 ? -9.639 12.960 2.379 1.00 90.69 82 GLN A C 1
ATOM 659 O O . GLN A 1 82 ? -10.000 11.948 1.781 1.00 90.69 82 GLN A O 1
ATOM 664 N N . GLY A 1 83 ? -10.300 13.435 3.438 1.00 89.88 83 GLY A N 1
ATOM 665 C CA . GLY A 1 83 ? -11.420 12.714 4.048 1.00 89.88 83 GLY A CA 1
ATOM 666 C C . GLY A 1 83 ? -10.982 11.315 4.484 1.00 89.88 83 GLY A C 1
ATOM 667 O O . GLY A 1 83 ? -10.068 11.182 5.293 1.00 89.88 83 GLY A O 1
ATOM 668 N N . ASN A 1 84 ? -11.582 10.288 3.882 1.00 92.38 84 ASN A N 1
ATOM 669 C CA . ASN A 1 84 ? -11.275 8.882 4.156 1.00 92.38 84 ASN A CA 1
ATOM 670 C C . ASN A 1 84 ? -10.137 8.324 3.277 1.00 92.38 84 ASN A C 1
ATOM 672 O O . ASN A 1 84 ? -9.824 7.137 3.345 1.00 92.38 84 ASN A O 1
ATOM 676 N N . ILE A 1 85 ? -9.523 9.153 2.429 1.00 94.38 85 ILE A N 1
ATOM 677 C CA . ILE A 1 85 ? -8.420 8.762 1.549 1.00 94.38 85 ILE A CA 1
ATOM 678 C C . ILE A 1 85 ? -7.087 9.078 2.219 1.00 94.38 85 ILE A C 1
ATOM 680 O O . ILE A 1 85 ? -6.816 10.216 2.615 1.00 94.38 85 ILE A O 1
ATOM 684 N N . ILE A 1 86 ? -6.224 8.072 2.287 1.00 94.62 86 ILE A N 1
ATOM 685 C CA . ILE A 1 86 ? -4.923 8.144 2.941 1.00 94.62 86 ILE A CA 1
ATOM 686 C C . ILE A 1 86 ? -3.852 7.884 1.897 1.00 94.62 86 ILE A C 1
ATOM 688 O O . ILE A 1 86 ? -3.713 6.771 1.391 1.00 94.62 86 ILE A O 1
ATOM 692 N N . TYR A 1 87 ? -3.078 8.921 1.591 1.00 95.38 87 TYR A N 1
ATOM 693 C CA . TYR A 1 87 ? -1.972 8.811 0.651 1.00 95.38 87 TYR A CA 1
ATOM 694 C C . TYR A 1 87 ? -0.721 8.304 1.367 1.00 95.38 87 TYR A C 1
ATOM 696 O O . TYR A 1 87 ? -0.225 8.932 2.305 1.00 95.38 87 TYR A O 1
ATOM 704 N N . LEU A 1 88 ? -0.218 7.164 0.917 1.00 96.25 88 LEU A N 1
ATOM 705 C CA . LEU A 1 88 ? 0.981 6.487 1.392 1.00 96.25 88 LEU A CA 1
ATOM 706 C C . LEU A 1 88 ? 2.052 6.514 0.298 1.00 96.25 88 LEU A C 1
ATOM 708 O O . LEU A 1 88 ? 1.778 6.852 -0.856 1.00 96.25 88 LEU A O 1
ATOM 712 N N . SER A 1 89 ? 3.279 6.150 0.657 1.00 96.06 89 SER A N 1
ATOM 713 C CA . SER A 1 89 ? 4.376 6.036 -0.302 1.00 96.06 89 SER A CA 1
ATOM 714 C C . SER A 1 89 ? 4.103 4.908 -1.297 1.00 96.06 89 SER A C 1
ATOM 716 O O . SER A 1 89 ? 3.475 3.907 -0.950 1.00 96.06 89 SER A O 1
ATOM 718 N N . LYS A 1 90 ? 4.609 5.031 -2.528 1.00 95.25 90 LYS A N 1
ATOM 719 C CA . LYS A 1 90 ? 4.606 3.912 -3.484 1.00 95.25 90 LYS A CA 1
ATOM 720 C C . LYS A 1 90 ? 5.320 2.695 -2.917 1.00 95.25 90 LYS A C 1
ATOM 722 O O . LYS A 1 90 ? 6.361 2.827 -2.276 1.00 95.25 90 LYS A O 1
ATOM 727 N N . LEU A 1 91 ? 4.808 1.506 -3.237 1.00 95.06 91 LEU A N 1
ATOM 728 C CA . LEU A 1 91 ? 5.416 0.245 -2.809 1.00 95.06 91 LEU A CA 1
ATOM 729 C C . LEU A 1 91 ? 6.852 0.105 -3.328 1.00 95.06 91 LEU A C 1
ATOM 731 O O . LEU A 1 91 ? 7.738 -0.228 -2.546 1.00 95.06 91 LEU A O 1
ATOM 735 N N . SER A 1 92 ? 7.103 0.448 -4.593 1.00 93.56 92 SER A N 1
ATOM 736 C CA . SER A 1 92 ? 8.451 0.471 -5.176 1.00 93.56 92 SER A CA 1
ATOM 737 C C . SER A 1 92 ? 9.403 1.394 -4.408 1.00 93.56 92 SER A C 1
ATOM 739 O O . SER A 1 92 ? 10.471 0.968 -3.975 1.00 93.56 92 SER A O 1
ATOM 741 N N . ALA A 1 93 ? 8.975 2.626 -4.120 1.00 93.94 93 ALA A N 1
ATOM 742 C CA . ALA A 1 93 ? 9.758 3.584 -3.340 1.00 93.94 93 ALA A CA 1
ATOM 743 C C . ALA A 1 93 ? 10.032 3.081 -1.910 1.00 93.94 93 ALA A C 1
ATOM 745 O O . ALA A 1 93 ? 11.127 3.245 -1.372 1.00 93.94 93 ALA A O 1
ATOM 746 N N . MET A 1 94 ? 9.058 2.408 -1.294 1.00 95.06 94 MET A N 1
ATOM 747 C CA . MET A 1 94 ? 9.232 1.781 0.012 1.00 95.06 94 MET A CA 1
ATOM 748 C C . MET A 1 94 ? 10.213 0.610 -0.025 1.00 95.06 94 MET A C 1
ATOM 750 O O . MET A 1 94 ? 10.914 0.413 0.962 1.00 95.06 94 MET A O 1
ATOM 754 N N . LEU A 1 95 ? 10.287 -0.181 -1.099 1.00 93.75 95 LEU A N 1
ATOM 755 C CA . LEU A 1 95 ? 11.270 -1.267 -1.196 1.00 93.75 95 LEU A CA 1
ATOM 756 C C . LEU A 1 95 ? 12.707 -0.729 -1.140 1.00 93.75 95 LEU A C 1
ATOM 758 O O . LEU A 1 95 ? 13.553 -1.332 -0.479 1.00 93.75 95 LEU A O 1
ATOM 762 N N . GLU A 1 96 ? 12.940 0.438 -1.737 1.00 93.81 96 GLU A N 1
ATOM 763 C CA . GLU A 1 96 ? 14.259 1.064 -1.865 1.00 93.81 96 GLU A CA 1
ATOM 764 C C . GLU A 1 96 ? 14.611 2.007 -0.701 1.00 93.81 96 GLU A C 1
ATOM 766 O O . GLU A 1 96 ? 15.787 2.205 -0.395 1.00 93.81 96 GLU A O 1
ATOM 771 N N . SER A 1 97 ? 13.615 2.571 -0.006 1.00 94.50 97 SER A N 1
ATOM 772 C CA . SER A 1 97 ? 13.826 3.625 0.993 1.00 94.50 97 SER A CA 1
ATOM 773 C C . SER A 1 97 ? 13.194 3.322 2.353 1.00 94.50 97 SER A C 1
ATOM 775 O O . SER A 1 97 ? 11.977 3.215 2.519 1.00 94.50 97 SER A O 1
ATOM 777 N N . GLN A 1 98 ? 14.030 3.287 3.398 1.00 92.56 98 GLN A N 1
ATOM 778 C CA . GLN A 1 98 ? 13.546 3.230 4.784 1.00 92.56 98 GLN A CA 1
ATOM 779 C C . GLN A 1 98 ? 12.783 4.493 5.198 1.00 92.56 98 GLN A C 1
ATOM 781 O O . GLN A 1 98 ? 11.933 4.420 6.086 1.00 92.56 98 GLN A O 1
ATOM 786 N N . HIS A 1 99 ? 13.096 5.644 4.599 1.00 93.19 99 HIS A N 1
ATOM 787 C CA . HIS A 1 99 ? 12.397 6.893 4.886 1.00 93.19 99 HIS A CA 1
ATOM 788 C C . HIS A 1 99 ? 10.925 6.793 4.466 1.00 93.19 99 HIS A C 1
ATOM 790 O O . HIS A 1 99 ? 10.043 7.022 5.292 1.00 93.19 99 HIS A O 1
ATOM 796 N N . GLU A 1 100 ? 10.664 6.295 3.256 1.00 94.44 100 GLU A N 1
ATOM 797 C CA . GLU A 1 100 ? 9.310 6.056 2.736 1.00 94.44 100 GLU A CA 1
ATOM 798 C C . GLU A 1 100 ? 8.523 5.063 3.604 1.00 94.44 100 GLU A C 1
ATOM 800 O O . GLU A 1 100 ? 7.351 5.281 3.927 1.00 94.44 100 GLU A O 1
ATOM 805 N N . LYS A 1 101 ? 9.185 4.000 4.093 1.00 93.25 101 LYS A N 1
ATOM 806 C CA . LYS A 1 101 ? 8.572 3.080 5.069 1.00 93.25 101 LYS A CA 1
ATOM 807 C C . LYS A 1 101 ? 8.155 3.798 6.351 1.00 93.25 101 LYS A C 1
ATOM 809 O O . LYS A 1 101 ? 7.068 3.545 6.868 1.00 93.25 101 LYS A O 1
ATOM 814 N N . LYS A 1 102 ? 9.008 4.681 6.883 1.00 93.44 102 LYS A N 1
ATOM 815 C CA . LYS A 1 102 ? 8.721 5.436 8.113 1.00 93.44 102 LYS A CA 1
ATOM 816 C C . LYS A 1 102 ? 7.561 6.412 7.921 1.00 93.44 102 LYS A C 1
ATOM 818 O O . LYS A 1 102 ? 6.703 6.465 8.798 1.00 93.44 102 LYS A O 1
ATOM 823 N N . LEU A 1 103 ? 7.502 7.125 6.794 1.00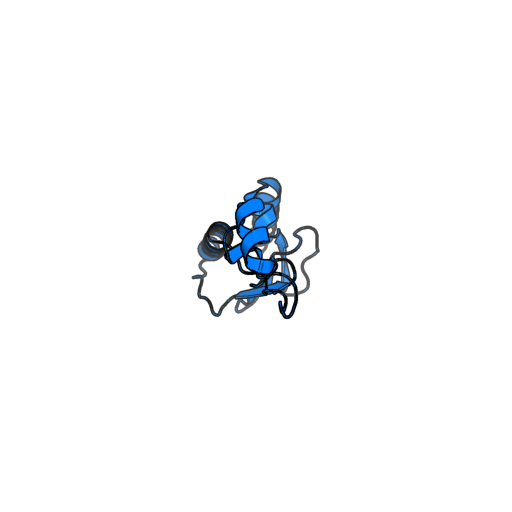 93.50 103 LEU A N 1
ATOM 824 C CA . LEU A 1 103 ? 6.395 8.034 6.472 1.00 93.50 103 LEU A CA 1
ATOM 825 C C . LEU A 1 103 ? 5.063 7.288 6.376 1.00 93.50 103 LEU A C 1
ATOM 827 O O . LEU A 1 103 ? 4.084 7.670 7.020 1.00 93.50 103 LEU A O 1
ATOM 831 N N . THR A 1 104 ? 5.054 6.171 5.647 1.00 93.44 104 THR A N 1
ATOM 832 C CA . THR A 1 104 ? 3.877 5.305 5.525 1.00 93.44 104 THR A CA 1
ATOM 833 C C . THR A 1 104 ? 3.400 4.823 6.896 1.00 93.44 104 THR A C 1
ATOM 835 O O . THR A 1 104 ? 2.224 4.966 7.228 1.00 93.44 104 THR A O 1
ATOM 838 N N . TRP A 1 105 ? 4.309 4.338 7.750 1.00 94.00 105 TRP A N 1
ATOM 839 C CA . TRP A 1 105 ? 3.946 3.915 9.105 1.00 94.00 105 TRP A CA 1
ATOM 840 C C . TRP A 1 105 ? 3.456 5.047 9.997 1.00 94.00 105 TRP A C 1
ATOM 842 O O . TRP A 1 105 ? 2.546 4.835 10.795 1.00 94.00 105 TRP A O 1
ATOM 852 N N . TYR A 1 106 ? 4.050 6.233 9.888 1.00 93.12 106 TYR A N 1
ATOM 853 C CA . TYR A 1 106 ? 3.617 7.396 10.650 1.00 93.12 106 TYR A CA 1
ATOM 854 C C . TYR A 1 106 ? 2.160 7.743 10.337 1.00 93.12 106 TYR A C 1
ATOM 856 O O . TYR A 1 106 ? 1.360 7.873 11.259 1.00 93.12 106 TYR A O 1
ATOM 864 N N . LYS A 1 107 ? 1.792 7.786 9.051 1.00 92.12 107 LYS A N 1
ATOM 865 C CA . LYS A 1 107 ? 0.408 8.025 8.628 1.00 92.12 107 LYS A CA 1
ATOM 866 C C . LYS A 1 107 ? -0.540 6.917 9.050 1.00 92.12 107 LYS A C 1
ATOM 868 O O . LYS A 1 107 ? -1.608 7.197 9.579 1.00 92.12 107 LYS A O 1
ATOM 873 N N . LEU A 1 108 ? -0.137 5.661 8.872 1.00 91.19 108 LEU A N 1
ATOM 874 C CA . LEU A 1 108 ? -0.952 4.526 9.289 1.00 91.19 108 LEU A CA 1
ATOM 875 C C . LEU A 1 108 ? -1.205 4.519 10.801 1.00 91.19 108 LEU A C 1
ATOM 877 O O . LEU A 1 108 ? -2.233 4.020 11.222 1.00 91.19 108 LEU A O 1
ATOM 881 N N . LYS A 1 109 ? -0.322 5.059 11.646 1.00 90.00 109 LYS A N 1
ATOM 882 C CA . LYS A 1 109 ? -0.572 5.150 13.099 1.00 90.00 109 LYS A CA 1
ATOM 883 C C . LYS A 1 109 ? -1.616 6.195 13.495 1.00 90.00 109 LYS A C 1
ATOM 885 O O . LYS A 1 109 ? -2.068 6.169 14.633 1.00 90.00 109 LYS A O 1
ATOM 890 N N . GLN A 1 110 ? -1.946 7.122 12.603 1.00 85.44 110 GLN A N 1
ATOM 891 C CA . GLN A 1 110 ? -2.905 8.198 12.867 1.00 85.44 110 GLN A CA 1
ATOM 892 C C . GLN A 1 110 ? -4.346 7.812 12.522 1.00 85.44 110 GLN A C 1
ATOM 894 O O . GLN A 1 110 ? -5.242 8.635 12.694 1.00 85.44 110 GLN A O 1
ATOM 899 N N . ILE A 1 111 ? -4.541 6.584 12.035 1.00 82.50 111 ILE A N 1
ATOM 900 C CA . ILE A 1 111 ? -5.834 5.996 11.683 1.00 82.50 111 ILE A CA 1
ATOM 901 C C . ILE A 1 111 ? -6.113 4.736 12.493 1.00 82.50 111 ILE A C 1
ATOM 903 O O . ILE A 1 111 ? -5.146 3.972 12.773 1.00 82.50 111 ILE A O 1
#

Secondary structure (DSSP, 8-state):
--HHHHHHHHTT--GGGG--SS----PPP---HHHHHHHHHHHHHTTPPP-TTSEEE-GGG-EEEE-SS-EEEEE-TTSPPBTTEEEEE-HHHHHH-HHHHHHHHHHHTT-